Protein AF-A0A350U8F1-F1 (afdb_monomer_lite)

Radius of gyration: 14.63 Å; chains: 1; bounding box: 40×26×32 Å

Foldseek 3Di:
DPDPVVCVVCVVVVVDDDPLVVVLVPPVAAADEEEPAAPPDHCVVVVVCCCVSNVYHYHYDYPCYPCDVVSPNPDDVVVVVSVVVVVD

Structure (mmCIF, N/CA/C/O backbone):
data_AF-A0A350U8F1-F1
#
_entry.id   AF-A0A350U8F1-F1
#
loop_
_atom_site.group_PDB
_atom_site.id
_atom_site.type_symbol
_atom_site.label_atom_id
_atom_site.label_alt_id
_atom_site.label_comp_id
_atom_site.label_asym_id
_atom_site.label_entity_id
_atom_site.label_seq_id
_atom_site.pdbx_PDB_ins_code
_atom_site.Cartn_x
_atom_site.Cartn_y
_atom_site.Cartn_z
_atom_site.occupancy
_atom_site.B_iso_or_equiv
_atom_site.auth_seq_id
_atom_site.auth_comp_id
_atom_site.auth_asym_id
_atom_site.auth_atom_id
_atom_site.pdbx_PDB_model_num
ATOM 1 N N . MET A 1 1 ? 12.832 1.073 -8.951 1.00 72.38 1 MET A N 1
ATOM 2 C CA . MET A 1 1 ? 13.291 2.266 -9.703 1.00 72.38 1 MET A CA 1
ATOM 3 C C . MET A 1 1 ? 14.364 1.828 -10.674 1.00 72.38 1 MET A C 1
ATOM 5 O O . MET A 1 1 ? 15.228 1.047 -10.285 1.00 72.38 1 MET A O 1
ATOM 9 N N . LYS A 1 2 ? 14.265 2.273 -11.919 1.00 74.94 2 LYS A N 1
ATOM 10 C CA . LYS A 1 2 ? 15.036 1.802 -13.067 1.00 74.94 2 LYS A CA 1
ATOM 11 C C . LYS A 1 2 ? 16.071 2.840 -13.533 1.00 74.94 2 LYS A C 1
ATOM 13 O O . LYS A 1 2 ? 17.092 2.426 -14.073 1.00 74.94 2 LYS A O 1
ATOM 18 N N . THR A 1 3 ? 15.885 4.141 -13.265 1.00 88.94 3 THR A N 1
ATOM 19 C CA . THR A 1 3 ? 16.847 5.206 -13.645 1.00 88.94 3 THR A CA 1
ATOM 20 C C . THR A 1 3 ? 17.234 6.141 -12.486 1.00 88.94 3 THR A C 1
ATOM 22 O O . THR A 1 3 ? 16.552 6.204 -11.464 1.00 88.94 3 THR A O 1
ATOM 25 N N . GLU A 1 4 ? 18.345 6.876 -12.626 1.00 90.25 4 GLU A N 1
ATOM 26 C CA . GLU A 1 4 ? 18.746 7.923 -11.662 1.00 90.25 4 GLU A CA 1
ATOM 27 C C . GLU A 1 4 ? 17.787 9.121 -11.665 1.00 90.25 4 GLU A C 1
ATOM 29 O O . GLU A 1 4 ? 17.543 9.725 -10.624 1.00 90.25 4 GLU A O 1
ATOM 34 N N . GLU A 1 5 ? 17.187 9.425 -12.815 1.00 91.12 5 GLU A N 1
ATOM 35 C CA . GLU A 1 5 ? 16.158 10.459 -12.932 1.00 91.12 5 GLU A CA 1
ATOM 36 C C . GLU A 1 5 ? 14.904 10.087 -12.128 1.00 91.12 5 GLU A C 1
ATOM 38 O O . GLU A 1 5 ? 14.420 10.886 -11.329 1.00 91.12 5 GLU A O 1
ATOM 43 N N . GLU A 1 6 ? 14.428 8.843 -12.245 1.00 88.31 6 GLU A N 1
ATOM 44 C CA . GLU A 1 6 ? 13.311 8.336 -11.437 1.00 88.31 6 GLU A CA 1
ATOM 45 C C . GLU A 1 6 ? 13.620 8.389 -9.936 1.00 88.31 6 GLU A C 1
ATOM 47 O O . GLU A 1 6 ? 12.751 8.735 -9.132 1.00 88.31 6 GLU A O 1
ATOM 52 N N . LYS A 1 7 ? 14.861 8.069 -9.542 1.00 86.88 7 LYS A N 1
ATOM 53 C CA . LYS A 1 7 ? 15.292 8.163 -8.141 1.00 86.88 7 LYS A CA 1
ATOM 54 C C . LYS A 1 7 ? 15.238 9.597 -7.634 1.00 86.88 7 LYS A C 1
ATOM 56 O O . LYS A 1 7 ? 14.750 9.811 -6.527 1.00 86.88 7 LYS A O 1
ATOM 61 N N . GLU A 1 8 ? 15.705 10.566 -8.417 1.00 90.38 8 GLU A N 1
ATOM 62 C CA . GLU A 1 8 ? 15.686 11.974 -8.011 1.00 90.38 8 GLU A CA 1
ATOM 63 C C . GLU A 1 8 ? 14.250 12.515 -7.922 1.00 90.38 8 GLU A C 1
ATOM 65 O O . GLU A 1 8 ? 13.915 13.193 -6.951 1.00 90.38 8 GLU A O 1
ATOM 70 N N . ILE A 1 9 ? 13.364 12.125 -8.848 1.00 89.12 9 ILE A N 1
ATOM 71 C CA . ILE A 1 9 ? 11.934 12.473 -8.797 1.00 89.12 9 ILE A CA 1
ATOM 72 C C . ILE A 1 9 ? 11.279 11.928 -7.519 1.00 89.12 9 ILE A C 1
ATOM 74 O O . ILE A 1 9 ? 10.538 12.640 -6.836 1.00 89.12 9 ILE A O 1
ATOM 78 N N . ILE A 1 10 ? 11.552 10.668 -7.163 1.00 89.00 10 ILE A N 1
ATOM 79 C CA . ILE A 1 10 ? 10.898 10.003 -6.025 1.00 89.00 10 ILE A CA 1
ATOM 80 C C . ILE A 1 10 ? 11.571 10.355 -4.688 1.00 89.00 10 ILE A C 1
ATOM 82 O O . ILE A 1 10 ? 10.969 10.202 -3.622 1.00 89.00 10 ILE A O 1
ATOM 86 N N . ARG A 1 11 ? 12.791 10.901 -4.711 1.00 88.12 11 ARG A N 1
ATOM 87 C CA . ARG A 1 11 ? 13.564 11.241 -3.511 1.00 88.12 11 ARG A CA 1
ATOM 88 C C . ARG A 1 11 ? 12.759 12.058 -2.512 1.00 88.12 11 ARG A C 1
ATOM 90 O O . ARG A 1 11 ? 12.763 11.724 -1.330 1.00 88.12 11 ARG A O 1
ATOM 97 N N . GLN A 1 12 ? 12.048 13.089 -2.963 1.00 85.50 12 GLN A N 1
ATOM 98 C CA . GLN A 1 12 ? 11.250 13.948 -2.081 1.00 85.50 12 GLN A CA 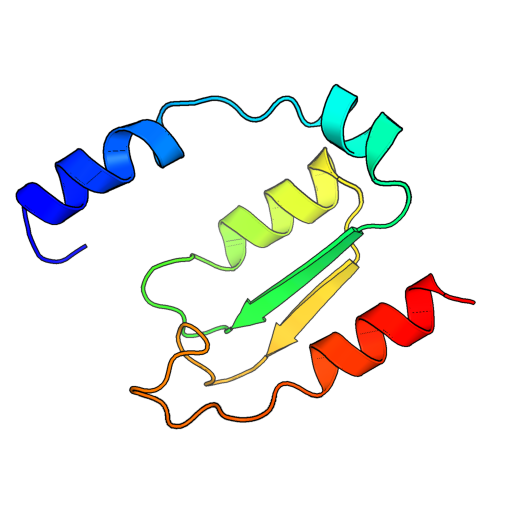1
ATOM 99 C C . GLN A 1 12 ? 10.099 13.189 -1.404 1.00 85.50 12 GLN A C 1
ATOM 101 O O . GLN A 1 12 ? 9.794 13.444 -0.244 1.00 85.50 12 GLN A O 1
ATOM 106 N N . TRP A 1 13 ? 9.511 12.204 -2.081 1.00 84.31 13 TRP A N 1
ATOM 107 C CA . TRP A 1 13 ? 8.440 11.370 -1.532 1.00 84.31 13 TRP A CA 1
ATOM 108 C C . TRP A 1 13 ? 8.937 10.410 -0.449 1.00 84.31 13 TRP A C 1
ATOM 110 O O . TRP A 1 13 ? 8.224 10.161 0.518 1.00 84.31 13 TRP A O 1
ATOM 120 N N . LEU A 1 14 ? 10.163 9.895 -0.586 1.00 85.56 14 LEU A N 1
ATOM 121 C CA . LEU A 1 14 ? 10.756 8.966 0.385 1.00 85.56 14 LEU A CA 1
ATOM 122 C C . LEU A 1 14 ? 11.435 9.664 1.565 1.00 85.56 14 LEU A C 1
ATOM 124 O O . LEU A 1 14 ? 11.568 9.075 2.633 1.00 85.56 14 LEU A O 1
ATOM 128 N N . SER A 1 15 ? 11.908 10.895 1.365 1.00 85.81 15 SER A N 1
ATOM 129 C CA . SER A 1 15 ? 12.687 11.625 2.375 1.00 85.81 15 SER A CA 1
ATOM 130 C C . SER A 1 15 ? 11.837 12.478 3.316 1.00 85.81 15 SER A C 1
ATOM 132 O O . SER A 1 15 ? 12.329 12.901 4.361 1.00 85.81 15 SER A O 1
ATOM 134 N N . VAL A 1 16 ? 10.563 12.705 2.991 1.00 87.00 16 VAL A N 1
ATOM 135 C CA . VAL A 1 16 ? 9.637 13.431 3.864 1.00 87.00 16 VAL A CA 1
ATOM 136 C C . VAL A 1 16 ? 8.962 12.466 4.836 1.00 87.00 16 VAL A C 1
ATOM 138 O O . VAL A 1 16 ? 8.227 11.561 4.444 1.00 87.00 16 VAL A O 1
ATOM 141 N N . GLU A 1 17 ? 9.165 12.693 6.134 1.00 89.38 17 GLU A N 1
ATOM 142 C CA . GLU A 1 17 ? 8.475 11.930 7.170 1.00 89.38 17 GLU A CA 1
ATOM 143 C C . GLU A 1 17 ? 6.973 12.243 7.201 1.00 89.38 17 GLU A C 1
ATOM 145 O O . GLU A 1 17 ? 6.536 13.389 7.341 1.00 89.38 17 GLU A O 1
ATOM 150 N N . VAL A 1 18 ? 6.156 11.192 7.134 1.00 90.31 18 VAL A N 1
ATOM 151 C CA . VAL A 1 18 ? 4.700 11.307 7.256 1.00 90.31 18 VAL A CA 1
ATOM 152 C C . VAL A 1 18 ? 4.313 11.542 8.718 1.00 90.31 18 VAL A C 1
ATOM 154 O O . VAL A 1 18 ? 4.601 10.729 9.600 1.00 90.31 18 VAL A O 1
ATOM 157 N N . ASN A 1 19 ? 3.561 12.614 8.985 1.00 94.81 19 ASN A N 1
ATOM 158 C CA . ASN A 1 19 ? 2.970 12.856 10.303 1.00 94.81 19 ASN A CA 1
ATOM 159 C C . ASN A 1 19 ? 1.720 11.983 10.516 1.00 94.81 19 ASN A C 1
ATOM 161 O O . ASN A 1 19 ? 0.580 12.430 10.372 1.00 94.81 19 ASN A O 1
ATOM 165 N N . TYR A 1 20 ? 1.946 10.723 10.886 1.00 94.12 20 TYR A N 1
ATOM 166 C CA . TYR A 1 20 ? 0.886 9.733 11.078 1.00 94.12 20 TYR A CA 1
ATOM 167 C C . TYR A 1 20 ? -0.126 10.096 12.173 1.00 94.12 20 TYR A C 1
ATOM 169 O O . TYR A 1 20 ? -1.283 9.690 12.080 1.00 94.12 20 TYR A O 1
ATOM 177 N N . GLU A 1 21 ? 0.267 10.861 13.195 1.00 94.19 21 GLU A N 1
ATOM 178 C CA . GLU A 1 21 ? -0.659 11.308 14.244 1.00 94.19 21 GLU A CA 1
ATOM 179 C C . GLU A 1 21 ? -1.679 12.306 13.701 1.00 94.19 21 GLU A C 1
ATOM 181 O O . GLU A 1 21 ? -2.882 12.160 13.930 1.00 94.19 21 GLU A O 1
ATOM 186 N N . LYS A 1 22 ? -1.204 13.303 12.944 1.00 95.62 22 LYS A N 1
ATOM 187 C CA . LYS A 1 22 ? -2.072 14.265 12.264 1.00 95.62 22 LYS A CA 1
ATOM 188 C C . LYS A 1 22 ? -2.956 13.555 11.244 1.00 95.62 22 LYS A C 1
ATOM 190 O O . LYS A 1 22 ? -4.160 13.798 11.229 1.00 95.62 22 LYS A O 1
ATOM 195 N N . THR A 1 23 ? -2.387 12.644 10.453 1.00 94.81 23 THR A N 1
ATOM 196 C CA . THR A 1 23 ? -3.139 11.850 9.474 1.00 94.81 23 THR A CA 1
ATOM 197 C C . THR A 1 23 ? -4.261 11.069 10.152 1.00 94.81 23 THR A C 1
ATOM 199 O O . THR A 1 23 ? -5.412 11.225 9.758 1.00 94.81 23 THR A O 1
ATOM 202 N N . LYS A 1 24 ? -3.972 10.318 11.226 1.00 94.31 24 LYS A N 1
ATOM 203 C CA . LYS A 1 24 ? -4.981 9.576 12.003 1.00 94.31 24 LYS A CA 1
ATOM 204 C C . LYS A 1 24 ? -6.141 10.450 12.468 1.00 94.31 24 LYS A C 1
ATOM 206 O O . LYS A 1 24 ? -7.292 10.064 12.297 1.00 94.31 24 LYS A O 1
ATOM 211 N N . LYS A 1 25 ? -5.835 11.617 13.049 1.00 93.50 25 LYS A N 1
ATOM 212 C CA . LYS A 1 25 ? -6.852 12.547 13.568 1.00 93.50 25 LYS A CA 1
ATOM 213 C C . LYS A 1 25 ? -7.791 13.063 12.477 1.00 93.50 25 LYS A C 1
ATOM 215 O O . LYS A 1 25 ? -8.946 13.334 12.775 1.00 93.50 25 LYS A O 1
ATOM 220 N N . LEU A 1 26 ? -7.298 13.207 11.247 1.00 94.75 26 LEU A N 1
ATOM 221 C CA . LEU A 1 26 ? -8.067 13.749 10.126 1.00 94.75 26 LEU A CA 1
ATOM 222 C C . LEU A 1 26 ? -8.796 12.673 9.306 1.00 94.75 26 LEU A C 1
ATOM 224 O O . LEU A 1 26 ? -9.863 12.953 8.776 1.00 94.75 26 LEU A O 1
ATOM 228 N N . GLY A 1 27 ? -8.230 11.468 9.176 1.00 87.25 27 GLY A N 1
ATOM 229 C CA . GLY A 1 27 ? -8.720 10.458 8.227 1.00 87.25 27 GLY A CA 1
ATOM 230 C C . GLY A 1 27 ? -9.751 9.462 8.765 1.00 87.25 27 GLY A C 1
ATOM 231 O O . GLY A 1 27 ? -10.408 8.804 7.969 1.00 87.25 27 GLY A O 1
ATOM 232 N N . GLY A 1 28 ? -9.947 9.349 10.083 1.00 88.19 28 GLY A N 1
ATOM 233 C CA . GLY A 1 28 ? -11.011 8.526 10.681 1.00 88.19 28 GLY A CA 1
ATOM 234 C C . GLY A 1 28 ? -10.838 7.009 10.494 1.00 88.19 28 GLY A C 1
ATOM 235 O O . GLY A 1 28 ? -10.454 6.318 11.436 1.00 88.19 28 GLY A O 1
ATOM 236 N N . LYS A 1 29 ? -11.124 6.486 9.295 1.00 94.31 29 LYS A N 1
ATOM 237 C CA . LYS A 1 29 ? -11.008 5.067 8.922 1.00 94.31 29 LYS A CA 1
ATOM 238 C C . LYS A 1 29 ? -9.967 4.913 7.807 1.00 94.31 29 LYS A C 1
ATOM 240 O O . LYS A 1 29 ? -9.980 5.656 6.833 1.00 94.31 29 LYS A O 1
ATOM 245 N N . PHE A 1 30 ? -9.086 3.920 7.930 1.00 96.44 30 PHE A N 1
ATOM 246 C CA . PHE A 1 30 ? -8.020 3.667 6.958 1.00 96.44 30 PHE A CA 1
ATOM 247 C C . PHE A 1 30 ? -8.082 2.234 6.441 1.00 96.44 30 PHE A C 1
ATOM 249 O O . PHE A 1 30 ? -8.204 1.287 7.222 1.00 96.44 30 PHE A O 1
ATOM 256 N N . VAL A 1 31 ? -7.922 2.075 5.131 1.00 97.81 31 VAL A N 1
ATOM 257 C CA . VAL A 1 31 ? -7.715 0.782 4.477 1.00 97.81 31 VAL A CA 1
ATOM 258 C C . VAL A 1 31 ? -6.493 0.911 3.575 1.00 97.81 31 VAL A C 1
ATOM 260 O O . VAL A 1 31 ? -6.369 1.897 2.855 1.00 97.81 31 VAL A O 1
ATOM 263 N N . ALA A 1 32 ? -5.581 -0.056 3.643 1.00 97.50 32 ALA A N 1
ATOM 264 C CA . ALA A 1 32 ? -4.407 -0.139 2.782 1.00 97.50 32 ALA A CA 1
ATOM 265 C C . ALA A 1 32 ? -4.466 -1.453 1.996 1.00 97.50 32 ALA A C 1
ATOM 267 O O . ALA A 1 32 ? -4.578 -2.528 2.592 1.00 97.50 32 ALA A O 1
ATOM 268 N N . ILE A 1 33 ? -4.434 -1.344 0.670 1.00 98.31 33 ILE A N 1
ATOM 269 C CA . ILE A 1 33 ? -4.566 -2.458 -0.270 1.00 98.31 33 ILE A CA 1
ATOM 270 C C . ILE A 1 33 ? -3.215 -2.634 -0.960 1.00 98.31 33 ILE A C 1
ATOM 272 O O . ILE A 1 33 ? -2.657 -1.665 -1.467 1.00 98.31 33 ILE A O 1
ATOM 276 N N . PHE A 1 34 ? -2.685 -3.851 -0.940 1.00 98.19 34 PHE A N 1
ATOM 277 C CA . PHE A 1 34 ? -1.374 -4.195 -1.491 1.00 98.19 34 PHE A CA 1
ATOM 278 C C . PHE A 1 34 ? -1.489 -5.368 -2.451 1.00 98.19 34 PHE A C 1
ATOM 280 O O . PHE A 1 34 ? -2.416 -6.162 -2.319 1.00 98.19 34 PHE A O 1
ATOM 287 N N . SER A 1 35 ? -0.523 -5.507 -3.357 1.00 96.94 35 SER A N 1
ATOM 288 C CA . SER A 1 35 ? -0.283 -6.752 -4.086 1.00 96.94 35 SER A CA 1
ATOM 289 C C . SER A 1 35 ? 0.953 -7.451 -3.524 1.00 96.94 35 SER A C 1
ATOM 291 O O . SER A 1 35 ? 1.929 -6.794 -3.163 1.00 96.94 35 SER A O 1
ATOM 293 N N . ASP A 1 36 ? 0.937 -8.778 -3.458 1.00 95.94 36 ASP A N 1
ATOM 294 C CA . ASP A 1 36 ? 2.070 -9.574 -2.963 1.00 95.94 36 ASP A CA 1
ATOM 295 C C . ASP A 1 36 ? 3.296 -9.578 -3.891 1.00 95.94 36 ASP A C 1
ATOM 297 O O . ASP A 1 36 ? 4.408 -9.862 -3.446 1.00 95.94 36 ASP A O 1
ATOM 301 N N . ASN A 1 37 ? 3.102 -9.233 -5.163 1.00 94.38 37 ASN A N 1
ATOM 302 C CA . ASN A 1 37 ? 4.130 -9.190 -6.199 1.00 94.38 37 ASN A CA 1
ATOM 303 C C . ASN A 1 37 ? 4.380 -7.776 -6.761 1.00 94.38 37 ASN A C 1
ATOM 305 O O . ASN A 1 37 ? 4.815 -7.642 -7.905 1.00 94.38 37 ASN A O 1
ATOM 309 N N . ASP A 1 38 ? 4.080 -6.728 -5.990 1.00 95.19 38 ASP A N 1
ATOM 310 C CA . ASP A 1 38 ? 4.430 -5.349 -6.344 1.00 95.19 38 ASP A CA 1
ATOM 311 C C . ASP A 1 38 ? 5.958 -5.141 -6.259 1.00 95.19 38 ASP A C 1
ATOM 313 O O . ASP A 1 38 ? 6.574 -5.327 -5.207 1.00 95.19 38 ASP A O 1
ATOM 317 N N . GLU A 1 39 ? 6.582 -4.761 -7.379 1.00 91.44 39 GLU A N 1
ATOM 318 C CA . GLU A 1 39 ? 8.036 -4.567 -7.497 1.00 91.44 39 GLU A CA 1
ATOM 319 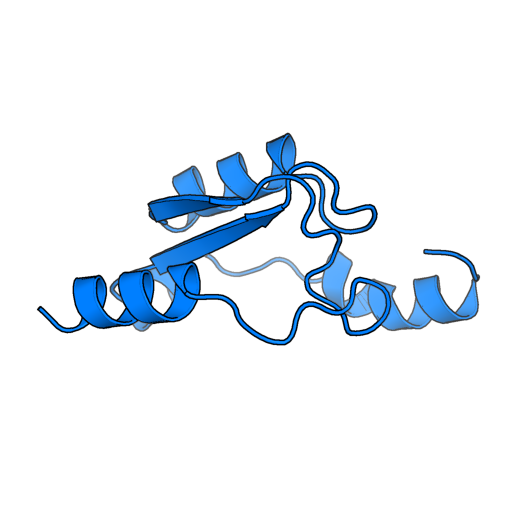C C . GLU A 1 39 ? 8.533 -3.247 -6.875 1.00 91.44 39 GLU A C 1
ATOM 321 O O . GLU A 1 39 ? 9.737 -3.061 -6.679 1.00 91.44 39 GLU A O 1
ATOM 326 N N . PHE A 1 40 ? 7.625 -2.318 -6.574 1.00 90.50 40 PHE A N 1
ATOM 327 C CA . PHE A 1 40 ? 7.940 -0.978 -6.081 1.00 90.50 40 PHE A CA 1
ATOM 328 C C . PHE A 1 40 ? 7.535 -0.770 -4.623 1.00 90.50 40 PHE A C 1
ATOM 330 O O . PHE A 1 40 ? 8.172 0.026 -3.930 1.00 90.50 40 PHE A O 1
ATOM 337 N N . VAL A 1 41 ? 6.509 -1.480 -4.145 1.00 92.94 41 VAL A N 1
ATOM 338 C CA . VAL A 1 41 ? 5.944 -1.306 -2.799 1.00 92.94 41 VAL A CA 1
ATOM 339 C C . VAL A 1 41 ? 6.014 -2.616 -2.002 1.00 92.94 41 VAL A C 1
ATOM 341 O O . VAL A 1 41 ? 5.087 -3.425 -2.048 1.00 92.94 41 VAL A O 1
ATOM 344 N N . PRO A 1 42 ? 7.074 -2.836 -1.196 1.00 93.25 42 PRO A N 1
ATOM 345 C CA . PRO A 1 42 ? 7.219 -4.058 -0.409 1.00 93.25 42 PRO A CA 1
ATOM 346 C C . PRO A 1 42 ? 6.085 -4.235 0.608 1.00 93.25 42 PRO A C 1
ATOM 348 O O . PRO A 1 42 ? 5.952 -3.449 1.555 1.00 93.25 42 PRO A O 1
ATOM 351 N N . PHE A 1 43 ? 5.291 -5.296 0.449 1.00 96.06 43 PHE A N 1
ATOM 352 C CA . PHE A 1 43 ? 4.129 -5.570 1.299 1.00 96.06 43 PHE A CA 1
ATOM 353 C C . PHE A 1 43 ? 4.485 -5.688 2.788 1.00 96.06 43 PHE A C 1
ATOM 355 O O . PHE A 1 43 ? 3.840 -5.073 3.640 1.00 96.06 43 PHE A O 1
ATOM 362 N N . GLU A 1 44 ? 5.517 -6.465 3.119 1.00 95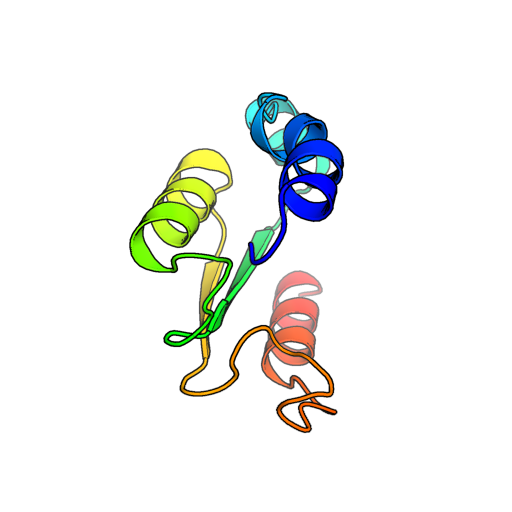.56 44 GLU A N 1
ATOM 363 C CA . GLU A 1 44 ? 5.856 -6.811 4.505 1.00 95.56 44 GLU A CA 1
ATOM 364 C C . GLU A 1 44 ? 6.208 -5.598 5.370 1.00 95.56 44 GLU A C 1
ATOM 366 O O . GLU A 1 44 ? 5.836 -5.538 6.544 1.00 95.56 44 GLU A O 1
ATOM 371 N N . GLU A 1 45 ? 6.934 -4.635 4.806 1.00 94.56 45 GLU A N 1
ATOM 372 C CA . GLU A 1 45 ? 7.323 -3.415 5.510 1.00 94.56 45 GLU A CA 1
ATOM 373 C C . GLU A 1 45 ? 6.144 -2.442 5.591 1.00 94.56 45 GLU A C 1
ATOM 375 O O . GLU A 1 45 ? 5.754 -2.007 6.681 1.00 94.56 45 GLU A O 1
ATOM 380 N N . ASN A 1 46 ? 5.523 -2.152 4.447 1.00 95.38 46 ASN A N 1
ATOM 381 C CA . ASN A 1 46 ? 4.476 -1.145 4.362 1.00 95.38 46 ASN A CA 1
ATOM 382 C C . ASN A 1 46 ? 3.233 -1.556 5.158 1.00 95.38 46 ASN A C 1
ATOM 384 O O . ASN A 1 46 ? 2.730 -0.769 5.962 1.00 95.38 46 ASN A O 1
ATOM 388 N N . SER A 1 47 ? 2.766 -2.800 5.034 1.00 97.44 47 SER A N 1
ATOM 389 C CA . SER A 1 47 ? 1.576 -3.267 5.758 1.00 97.44 47 SER A CA 1
ATOM 390 C C . SER A 1 47 ? 1.715 -3.111 7.277 1.00 97.44 47 SER A C 1
ATOM 392 O O . SER A 1 47 ? 0.772 -2.676 7.944 1.00 97.44 47 SER A O 1
ATOM 394 N N . LYS A 1 48 ? 2.906 -3.371 7.837 1.00 97.62 48 LYS A N 1
ATOM 395 C CA . LYS A 1 48 ? 3.202 -3.181 9.267 1.00 97.62 48 LYS A CA 1
ATOM 396 C C . LYS A 1 48 ? 3.161 -1.708 9.657 1.00 97.62 48 LYS A C 1
ATOM 398 O O . LYS A 1 48 ? 2.582 -1.381 10.698 1.00 97.62 48 LYS A O 1
ATOM 403 N N . ILE A 1 49 ? 3.730 -0.824 8.834 1.00 95.81 49 ILE A N 1
ATOM 404 C CA . ILE A 1 49 ? 3.696 0.626 9.057 1.00 95.81 49 ILE A CA 1
ATOM 405 C C . ILE A 1 49 ? 2.248 1.115 9.064 1.00 95.81 49 ILE A C 1
ATOM 407 O O . ILE A 1 49 ? 1.814 1.671 10.071 1.00 95.81 49 ILE A O 1
ATOM 411 N N . TYR A 1 50 ? 1.469 0.851 8.014 1.00 96.31 50 TYR A N 1
ATOM 412 C CA . TYR A 1 50 ? 0.087 1.330 7.907 1.00 96.31 50 TYR A CA 1
ATOM 413 C C . TYR A 1 50 ? -0.823 0.737 8.994 1.00 96.31 50 TYR A C 1
ATOM 415 O O . TYR A 1 50 ? -1.599 1.465 9.623 1.00 96.31 50 TYR A O 1
ATOM 423 N N . LYS A 1 51 ? -0.664 -0.550 9.327 1.00 97.25 51 LYS A N 1
ATOM 424 C CA . LYS A 1 51 ? -1.404 -1.186 10.427 1.00 97.25 51 LYS A CA 1
ATOM 425 C C . LYS A 1 51 ? -1.068 -0.557 11.781 1.00 97.25 51 LYS A C 1
ATOM 427 O O . LYS A 1 51 ? -1.970 -0.197 12.529 1.00 97.25 51 LYS A O 1
ATOM 432 N N . LYS A 1 52 ? 0.215 -0.368 12.110 1.00 97.06 52 LYS A N 1
ATOM 433 C CA . LYS A 1 52 ? 0.640 0.178 13.415 1.00 97.06 52 LYS A CA 1
ATOM 434 C C . LYS A 1 52 ? 0.393 1.685 13.523 1.00 97.06 52 LYS A C 1
ATOM 436 O O . LYS A 1 52 ? -0.142 2.174 14.520 1.00 97.06 52 LYS A O 1
ATOM 441 N N . LYS A 1 53 ? 0.804 2.443 12.507 1.00 96.12 53 LYS A N 1
ATOM 442 C CA . LYS A 1 53 ? 0.801 3.909 12.517 1.00 96.12 53 LYS A CA 1
ATOM 443 C C . LYS A 1 53 ? -0.562 4.498 12.206 1.00 96.12 53 LYS A C 1
ATOM 445 O O . LYS A 1 53 ? -0.889 5.484 12.854 1.00 96.12 53 LYS A O 1
ATOM 450 N N . LEU A 1 54 ? -1.371 3.884 11.337 1.00 95.75 54 LEU A N 1
ATOM 451 C CA . LEU A 1 54 ? -2.719 4.366 10.997 1.00 95.75 54 LEU A CA 1
ATOM 452 C C . LEU A 1 54 ? -3.858 3.511 11.570 1.00 95.75 54 LEU A C 1
ATOM 454 O O . LEU A 1 54 ? -4.976 4.002 11.653 1.00 95.75 54 LEU A O 1
ATOM 458 N N . GLY A 1 55 ? -3.588 2.298 12.065 1.00 95.94 55 GLY A N 1
ATOM 459 C CA . GLY A 1 55 ? -4.672 1.382 12.441 1.00 95.94 55 GLY A CA 1
ATOM 460 C C . GLY A 1 55 ? -5.427 0.869 11.215 1.00 95.94 55 GLY A C 1
ATOM 461 O O . GLY A 1 55 ? -6.597 0.517 11.322 1.00 95.94 55 GLY A O 1
ATOM 462 N N . ALA A 1 56 ? -4.781 0.887 10.045 1.00 97.19 56 ALA A N 1
ATOM 463 C CA . ALA A 1 56 ? -5.428 0.556 8.789 1.00 97.19 56 ALA A CA 1
ATOM 464 C C . ALA A 1 56 ? -5.833 -0.923 8.730 1.00 97.19 56 ALA A C 1
ATOM 466 O O . ALA A 1 56 ? -5.072 -1.807 9.140 1.00 97.19 56 ALA A O 1
ATOM 467 N N . LYS A 1 57 ? -7.005 -1.194 8.146 1.00 97.44 57 LYS A N 1
ATOM 468 C CA . LYS A 1 57 ? -7.348 -2.530 7.651 1.00 97.44 57 LYS A CA 1
ATOM 469 C C . LYS A 1 57 ? -6.429 -2.842 6.472 1.00 97.44 57 LYS A C 1
ATOM 471 O O . LYS A 1 57 ? -6.318 -2.036 5.555 1.00 97.44 57 LYS A O 1
ATOM 476 N N . ILE A 1 58 ? -5.775 -3.997 6.504 1.00 98.25 58 ILE A N 1
ATOM 477 C CA . ILE A 1 58 ? -4.877 -4.429 5.431 1.00 98.25 58 ILE A CA 1
ATOM 478 C C . ILE A 1 58 ? -5.626 -5.406 4.530 1.00 98.25 58 ILE A C 1
ATOM 480 O O . ILE A 1 58 ? -6.223 -6.360 5.029 1.00 98.25 58 ILE A O 1
ATOM 484 N N . VAL A 1 59 ? -5.585 -5.161 3.224 1.00 98.31 59 VAL A N 1
ATOM 485 C CA . VAL A 1 59 ? -6.057 -6.076 2.182 1.00 98.31 59 VAL A CA 1
ATOM 486 C C . VAL A 1 59 ? -4.854 -6.459 1.330 1.00 98.31 59 VAL A C 1
ATOM 488 O O . VAL A 1 59 ? -4.087 -5.587 0.926 1.00 98.31 59 VAL A O 1
ATOM 491 N N . LEU A 1 60 ? -4.677 -7.756 1.093 1.00 98.19 60 LEU A N 1
ATOM 492 C CA . LEU A 1 60 ? -3.637 -8.281 0.220 1.00 98.19 60 LEU A CA 1
ATOM 493 C C . LEU A 1 60 ? -4.302 -8.944 -0.981 1.00 98.19 60 LEU A C 1
ATOM 495 O O . LEU A 1 60 ? -5.078 -9.882 -0.823 1.00 98.19 60 LEU A O 1
ATOM 499 N N . GLU A 1 61 ? -4.001 -8.421 -2.155 1.00 97.62 61 GLU A N 1
ATOM 500 C CA . GLU A 1 61 ? -4.303 -9.008 -3.448 1.00 97.62 61 GLU A CA 1
ATOM 501 C C . GLU A 1 61 ? -3.118 -9.861 -3.908 1.00 97.62 61 GLU A C 1
ATOM 503 O O . GLU A 1 61 ? -1.964 -9.595 -3.561 1.00 97.62 61 GLU A O 1
ATOM 508 N N . HIS A 1 62 ? -3.403 -10.879 -4.713 1.00 95.62 62 HIS A N 1
ATOM 509 C CA . HIS A 1 62 ? -2.391 -11.806 -5.206 1.00 95.62 62 HIS A CA 1
ATOM 510 C C . HIS A 1 62 ? -2.156 -11.600 -6.700 1.00 95.62 62 HIS A C 1
ATOM 512 O O . HIS A 1 62 ? -3.100 -11.630 -7.493 1.00 95.62 62 HIS A O 1
ATOM 518 N N . GLY A 1 63 ? -0.897 -11.416 -7.097 1.00 93.50 63 GLY A N 1
ATOM 519 C CA . GLY A 1 63 ? -0.510 -11.384 -8.506 1.00 93.50 63 GLY A CA 1
ATOM 520 C C . GLY A 1 63 ? -0.908 -10.119 -9.280 1.00 93.50 63 GLY A C 1
ATOM 521 O O . GLY A 1 63 ? -0.893 -10.150 -10.509 1.00 93.50 63 GLY A O 1
ATOM 522 N N . LYS A 1 64 ? -1.270 -9.018 -8.609 1.00 94.44 64 LYS A N 1
ATOM 523 C CA . LYS A 1 64 ? -1.785 -7.781 -9.232 1.00 94.44 64 LYS A CA 1
ATOM 524 C C . LYS A 1 64 ? -0.718 -6.738 -9.601 1.00 94.44 64 LYS A C 1
ATOM 526 O O . LYS A 1 64 ? -1.065 -5.695 -10.147 1.00 94.44 64 LYS A O 1
ATOM 531 N N . GLY A 1 65 ? 0.563 -7.014 -9.351 1.00 93.56 65 GLY A N 1
ATOM 532 C CA . GLY A 1 65 ? 1.666 -6.084 -9.614 1.00 93.56 65 GLY A CA 1
ATOM 533 C C . GLY A 1 65 ? 1.453 -4.737 -8.921 1.00 93.56 65 GLY A C 1
ATOM 534 O O . GLY A 1 65 ? 0.952 -4.698 -7.802 1.00 93.56 65 GLY A O 1
ATOM 535 N N . HIS A 1 66 ? 1.790 -3.636 -9.594 1.00 94.75 66 HIS A N 1
ATOM 536 C CA . HIS A 1 66 ? 1.588 -2.282 -9.067 1.00 94.75 66 HIS A CA 1
ATOM 537 C C . HIS A 1 66 ? 0.183 -1.717 -9.360 1.00 94.75 66 HIS A C 1
ATOM 539 O O . HIS A 1 66 ? -0.013 -0.504 -9.388 1.00 94.75 66 HIS A O 1
ATOM 545 N N . PHE A 1 67 ? -0.809 -2.589 -9.596 1.00 95.00 67 PHE A N 1
ATOM 546 C CA . PHE A 1 67 ? -2.166 -2.204 -10.013 1.00 95.00 67 PHE A CA 1
ATOM 547 C C . PHE A 1 67 ? -2.182 -1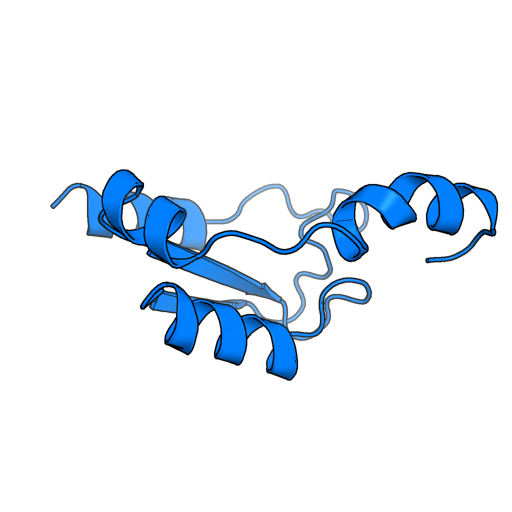.294 -11.249 1.00 95.00 67 PHE A C 1
ATOM 549 O O . PHE A 1 67 ? -2.984 -0.366 -11.345 1.00 95.00 67 PHE A O 1
ATOM 556 N N . ASP A 1 68 ? -1.264 -1.546 -12.174 1.00 87.94 68 ASP A N 1
ATOM 557 C CA . ASP A 1 68 ? -1.039 -0.724 -13.351 1.00 87.94 68 ASP A CA 1
ATOM 558 C C . ASP A 1 68 ? -1.644 -1.339 -14.620 1.00 87.94 68 ASP A C 1
ATOM 560 O O . ASP A 1 68 ? -2.114 -2.484 -14.666 1.00 87.94 68 ASP A O 1
ATOM 564 N N . ASP A 1 69 ? -1.629 -0.526 -15.673 1.00 79.19 69 ASP A N 1
ATOM 565 C CA . ASP A 1 69 ? -2.100 -0.906 -16.998 1.00 79.19 69 ASP A CA 1
ATOM 566 C C . ASP A 1 69 ? -1.213 -1.975 -17.652 1.00 79.19 69 ASP A C 1
ATOM 568 O O . ASP A 1 69 ? -1.729 -2.776 -18.431 1.00 79.19 69 ASP A O 1
ATOM 572 N N . ASP A 1 70 ? 0.075 -2.046 -17.294 1.00 83.06 70 ASP A N 1
ATOM 573 C CA . ASP A 1 70 ? 1.019 -3.058 -17.793 1.00 83.06 70 ASP A CA 1
ATOM 574 C C . ASP A 1 70 ? 0.601 -4.483 -17.383 1.00 83.06 70 ASP A C 1
ATOM 576 O O . ASP A 1 70 ? 0.953 -5.464 -18.042 1.00 83.06 70 ASP A O 1
ATOM 580 N N . ARG A 1 71 ? -0.174 -4.608 -16.300 1.00 78.12 71 ARG A N 1
ATOM 581 C CA . ARG A 1 71 ? -0.770 -5.862 -15.817 1.00 78.12 71 ARG A CA 1
ATOM 582 C C . ARG A 1 71 ? -2.252 -6.010 -16.175 1.00 78.12 71 ARG A C 1
ATOM 584 O O . ARG A 1 71 ? -2.905 -6.913 -15.655 1.00 78.12 71 ARG A O 1
ATOM 591 N N . GLU A 1 72 ? -2.778 -5.139 -17.038 1.00 88.38 72 GLU A N 1
ATOM 592 C CA . GLU A 1 72 ? -4.183 -5.094 -17.468 1.00 88.38 72 GLU A CA 1
ATOM 593 C C . GLU A 1 72 ? -5.187 -5.009 -16.299 1.00 88.38 72 GLU A C 1
ATOM 595 O O . GLU A 1 72 ? -6.332 -5.461 -16.393 1.00 88.38 72 GLU A O 1
ATOM 600 N N . ILE A 1 73 ? -4.788 -4.406 -15.173 1.00 92.81 73 ILE A N 1
ATOM 601 C CA . ILE A 1 73 ? -5.663 -4.262 -14.006 1.00 92.81 73 ILE A CA 1
ATOM 602 C C . ILE A 1 73 ? -6.620 -3.087 -14.224 1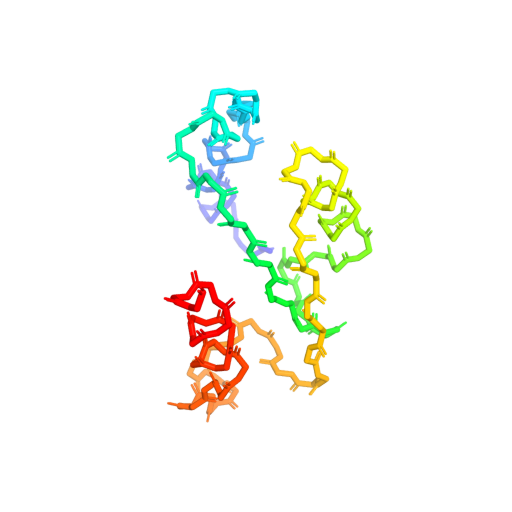.00 92.81 73 ILE A C 1
ATOM 604 O O . ILE A 1 73 ? -6.330 -1.945 -13.887 1.00 92.81 73 ILE A O 1
ATOM 608 N N . LYS A 1 74 ? -7.795 -3.371 -14.796 1.00 92.44 74 LYS A N 1
ATOM 609 C CA . LYS A 1 74 ? -8.851 -2.366 -15.045 1.00 92.44 74 LYS A CA 1
ATOM 610 C C . LYS A 1 74 ? -9.913 -2.285 -13.952 1.00 92.44 74 LYS A C 1
ATOM 612 O O . LYS A 1 74 ? -10.682 -1.329 -13.906 1.00 92.44 74 LYS A O 1
ATOM 617 N N . GLU A 1 75 ? -9.940 -3.269 -13.061 1.00 93.38 75 GLU A N 1
ATOM 618 C CA . GLU A 1 75 ? -10.904 -3.355 -11.972 1.00 93.38 75 GLU A CA 1
ATOM 619 C C . GLU A 1 75 ? -10.211 -3.771 -10.677 1.00 93.38 75 GLU A C 1
ATOM 621 O O . GLU A 1 75 ? -9.369 -4.674 -10.663 1.00 93.38 75 GLU A O 1
ATOM 626 N N . LEU A 1 76 ? -10.610 -3.139 -9.570 1.00 95.38 76 LEU A N 1
ATOM 627 C CA . LEU A 1 76 ? -10.123 -3.465 -8.232 1.00 95.38 76 LEU A CA 1
ATOM 628 C C . LEU A 1 76 ? -11.299 -3.532 -7.236 1.00 95.38 76 LEU A C 1
ATOM 630 O O . LEU A 1 76 ? -11.532 -2.587 -6.476 1.00 95.38 76 LEU A O 1
ATOM 634 N N . PRO A 1 77 ? -12.078 -4.636 -7.231 1.00 96.62 77 PRO A N 1
ATOM 635 C CA . PRO A 1 77 ? -13.285 -4.772 -6.404 1.00 96.62 77 PRO A CA 1
ATOM 636 C C . PRO A 1 77 ? -13.044 -4.635 -4.893 1.00 96.62 77 PRO A C 1
ATOM 638 O O . PRO A 1 77 ? -13.954 -4.270 -4.140 1.00 96.62 77 PRO A O 1
ATOM 641 N N . SER A 1 78 ? -11.819 -4.896 -4.431 1.00 97.25 78 SER A N 1
ATOM 642 C CA . SER A 1 78 ? -11.420 -4.692 -3.038 1.00 97.25 78 SER A CA 1
ATOM 643 C C . SER A 1 78 ? -11.463 -3.226 -2.613 1.00 97.25 78 SER A C 1
ATOM 645 O O . SER A 1 78 ? -11.819 -2.961 -1.465 1.00 97.25 78 SER A O 1
ATOM 647 N N . VAL A 1 79 ? -11.203 -2.274 -3.519 1.00 96.25 79 VAL A N 1
ATOM 648 C CA . VAL A 1 79 ? -11.384 -0.837 -3.246 1.00 96.25 79 VAL A CA 1
ATOM 649 C C . VAL A 1 79 ? -12.854 -0.530 -2.999 1.00 96.25 79 VAL A C 1
ATOM 651 O O . VAL A 1 79 ? -13.188 0.077 -1.985 1.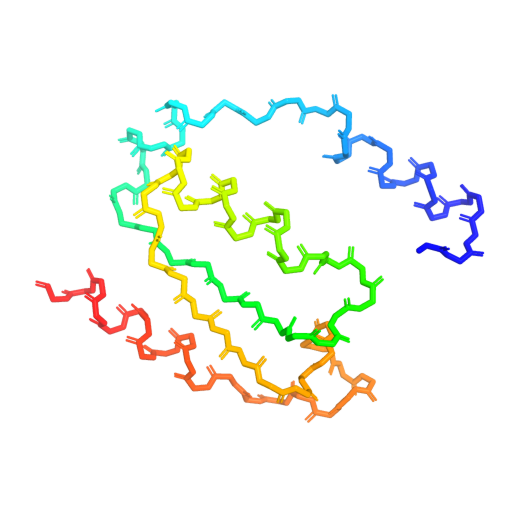00 96.25 79 VAL A O 1
ATOM 654 N N . LEU A 1 80 ? -13.746 -0.991 -3.881 1.00 97.06 80 LEU A N 1
ATOM 655 C CA . LEU A 1 80 ? -15.184 -0.767 -3.727 1.00 97.06 80 LEU A CA 1
ATOM 656 C C . LEU A 1 80 ? -15.694 -1.352 -2.404 1.00 97.06 80 LEU A C 1
ATOM 658 O O . LEU A 1 80 ? -16.362 -0.666 -1.634 1.00 97.06 80 LEU A O 1
ATOM 662 N N . SER A 1 81 ? -15.313 -2.594 -2.106 1.00 97.12 81 SER A N 1
ATOM 663 C CA . SER A 1 81 ? -15.688 -3.274 -0.861 1.00 97.12 81 SER A CA 1
ATOM 664 C C . SER A 1 81 ? -15.146 -2.554 0.379 1.00 97.12 81 SER A C 1
ATOM 666 O O . SER A 1 81 ? -15.832 -2.455 1.397 1.00 97.12 81 SER A O 1
ATOM 668 N N . ALA A 1 82 ? -13.918 -2.031 0.307 1.00 96.25 82 ALA A N 1
ATOM 669 C CA . ALA A 1 82 ? -13.316 -1.248 1.379 1.00 96.25 82 ALA A CA 1
ATOM 670 C C . ALA A 1 82 ? -14.070 0.063 1.622 1.00 96.25 82 ALA A C 1
ATOM 672 O O . ALA A 1 82 ? -14.313 0.404 2.778 1.00 96.25 82 ALA A O 1
ATOM 673 N N . ILE A 1 83 ? -14.457 0.765 0.553 1.00 95.06 83 ILE A N 1
ATOM 674 C CA . ILE A 1 83 ? -15.207 2.022 0.638 1.00 95.06 83 ILE A CA 1
ATOM 675 C C . ILE A 1 83 ? -16.597 1.781 1.235 1.00 95.06 83 ILE A C 1
ATOM 677 O O . ILE A 1 83 ? -16.984 2.466 2.177 1.00 95.06 83 ILE A O 1
ATOM 681 N N . LEU A 1 84 ? -17.324 0.770 0.758 1.00 95.62 84 LEU A N 1
ATOM 682 C CA . LEU A 1 84 ? -18.642 0.438 1.308 1.00 95.62 84 LEU A CA 1
ATOM 683 C C . LEU A 1 84 ? -18.561 0.133 2.812 1.00 95.62 84 LEU A C 1
ATOM 685 O O . LEU A 1 84 ? -19.327 0.690 3.591 1.00 95.62 84 LEU A O 1
ATOM 689 N N . GLY A 1 85 ? -17.555 -0.635 3.241 1.00 92.62 85 GLY A N 1
ATOM 690 C CA . GLY A 1 85 ? -17.357 -0.952 4.658 1.00 92.62 85 GLY A CA 1
ATOM 691 C C . GLY A 1 85 ? -16.928 0.225 5.548 1.00 92.62 85 GLY A C 1
ATOM 692 O O . GLY A 1 85 ? -17.012 0.117 6.771 1.00 92.62 85 GLY A O 1
ATOM 693 N N . ILE A 1 86 ? -16.444 1.345 4.990 1.00 89.94 86 ILE A N 1
ATOM 694 C CA . ILE A 1 86 ? -16.186 2.567 5.778 1.00 89.94 86 ILE A CA 1
ATOM 695 C C . ILE A 1 86 ? -17.386 3.519 5.803 1.00 89.94 86 ILE A C 1
ATOM 697 O O . ILE A 1 86 ? -17.440 4.358 6.704 1.00 89.94 86 ILE A O 1
ATOM 701 N N . SER A 1 87 ? -18.313 3.396 4.851 1.00 80.44 87 SER A N 1
ATOM 702 C CA . SER A 1 87 ? -19.526 4.217 4.752 1.00 80.44 87 SER A CA 1
ATOM 703 C C . SER A 1 87 ? -20.675 3.741 5.646 1.00 80.44 87 SER A C 1
ATOM 705 O O . SER A 1 87 ? -21.587 4.526 5.897 1.00 80.44 87 SER A O 1
ATOM 707 N N . GLU A 1 88 ? -20.613 2.501 6.132 1.00 68.81 88 GLU A N 1
ATOM 708 C CA . GLU A 1 88 ? -21.458 1.967 7.214 1.00 68.81 88 GLU A CA 1
ATOM 709 C C . GLU A 1 88 ? -21.011 2.470 8.600 1.00 68.81 88 GLU A C 1
ATOM 711 O O . GLU A 1 88 ? -21.902 2.802 9.412 1.00 68.81 88 GLU A O 1
#

Sequence (88 aa):
MKTEEEKEIIRQWLSVEVNYEKTKKLGGKFVAIFSDNDEFVPFEENSKIYKKKLGAKIVLEHGKGHFDDDREIKELPSVLSAILGISE

pLDDT: mean 92.28, std 5.93, range [68.81, 98.31]

Secondary structure (DSSP, 8-state):
--SHHHHHHHHHHHHSPP-HHHHHHHH-S-EEEEETT-SSS-HHHHHHHHHHHH-PEEEEESS-TTS-GGGT----HHHHHHHHHHH-